Protein AF-A0A929CZR2-F1 (afdb_monomer_lite)

Structure (mmCIF, N/CA/C/O backbone):
data_AF-A0A929CZR2-F1
#
_entry.id   AF-A0A929CZR2-F1
#
loop_
_atom_site.group_PDB
_atom_site.id
_atom_site.type_symbol
_atom_site.label_atom_id
_atom_site.label_alt_id
_atom_site.label_comp_id
_atom_site.label_asym_id
_atom_site.label_entity_id
_atom_site.label_seq_id
_atom_site.pdbx_PDB_ins_code
_atom_site.Cartn_x
_atom_site.Cartn_y
_atom_site.Cartn_z
_atom_site.occupancy
_atom_site.B_iso_or_equiv
_atom_site.auth_seq_id
_atom_site.auth_comp_id
_atom_site.auth_asym_id
_atom_site.auth_atom_id
_atom_site.pdbx_PDB_model_num
ATOM 1 N N . MET A 1 1 ? -17.410 -11.276 -5.509 1.00 65.50 1 MET A N 1
ATOM 2 C CA . MET A 1 1 ? -17.622 -10.767 -4.135 1.00 65.50 1 MET A CA 1
ATOM 3 C C . MET A 1 1 ? -18.049 -9.310 -4.223 1.00 65.50 1 MET A C 1
ATOM 5 O O . MET A 1 1 ? -17.327 -8.528 -4.829 1.00 65.50 1 MET A O 1
ATOM 9 N N . ASN A 1 2 ? -19.208 -8.952 -3.664 1.00 84.19 2 ASN A N 1
ATOM 10 C CA . ASN A 1 2 ? -19.694 -7.567 -3.622 1.00 84.19 2 ASN A CA 1
ATOM 11 C C . ASN A 1 2 ? -19.064 -6.831 -2.430 1.00 84.19 2 ASN A C 1
ATOM 13 O O . ASN A 1 2 ? -19.728 -6.560 -1.436 1.00 84.19 2 ASN A O 1
ATOM 17 N N . TRP A 1 3 ? -17.760 -6.553 -2.507 1.00 84.62 3 TRP A N 1
ATOM 18 C CA . TRP A 1 3 ? -16.993 -5.911 -1.427 1.00 84.62 3 TRP A CA 1
ATOM 19 C C . TRP A 1 3 ? -17.575 -4.555 -0.993 1.00 84.62 3 TRP A C 1
ATOM 21 O O . TRP A 1 3 ? -17.448 -4.162 0.159 1.00 84.62 3 TRP A O 1
ATOM 31 N N . TYR A 1 4 ? -18.276 -3.877 -1.900 1.00 87.44 4 TYR A N 1
ATOM 32 C CA . TYR A 1 4 ? -18.937 -2.592 -1.675 1.00 87.44 4 TYR A CA 1
ATOM 33 C C . TYR A 1 4 ? -20.223 -2.680 -0.829 1.00 87.44 4 TYR A C 1
ATOM 35 O O . TYR A 1 4 ? -20.801 -1.648 -0.508 1.00 87.44 4 TYR A O 1
ATOM 43 N N . GLN A 1 5 ? -20.697 -3.885 -0.486 1.00 93.31 5 GLN A N 1
ATOM 44 C CA . GLN A 1 5 ? -21.882 -4.104 0.363 1.00 93.31 5 GLN A CA 1
ATOM 45 C C . GLN A 1 5 ? -21.525 -4.433 1.822 1.00 93.31 5 GLN A C 1
ATOM 47 O O . GLN A 1 5 ? -22.422 -4.630 2.640 1.00 93.31 5 GLN A O 1
ATOM 52 N N . ILE A 1 6 ? -20.233 -4.532 2.149 1.00 92.25 6 ILE A N 1
ATOM 53 C CA . ILE A 1 6 ? -19.763 -4.898 3.489 1.00 92.25 6 ILE A CA 1
ATOM 54 C C . ILE A 1 6 ? -19.982 -3.714 4.440 1.00 92.25 6 ILE A C 1
ATOM 56 O O . ILE A 1 6 ? -19.708 -2.566 4.085 1.00 92.25 6 ILE A O 1
ATOM 60 N N . LYS A 1 7 ? -20.472 -3.986 5.656 1.00 93.50 7 LYS A N 1
ATOM 61 C CA . LYS A 1 7 ? -20.656 -2.950 6.680 1.00 93.50 7 LYS A CA 1
ATOM 62 C C . LYS A 1 7 ? -19.320 -2.341 7.089 1.00 93.50 7 LYS A C 1
ATOM 64 O O . LYS A 1 7 ? -18.307 -3.031 7.162 1.00 93.50 7 LYS A O 1
ATOM 69 N N . THR A 1 8 ? -19.334 -1.061 7.447 1.00 91.06 8 THR A N 1
ATOM 70 C CA . THR A 1 8 ? -18.128 -0.327 7.855 1.00 91.06 8 THR A CA 1
ATOM 71 C C . THR A 1 8 ? -17.372 -1.026 8.986 1.00 91.06 8 THR A C 1
ATOM 73 O O . THR A 1 8 ? -16.159 -1.166 8.902 1.00 91.06 8 THR A O 1
ATOM 76 N N . GLU A 1 9 ? -18.072 -1.528 10.008 1.00 91.25 9 GLU A N 1
ATOM 77 C CA . GLU A 1 9 ? -17.462 -2.249 11.138 1.00 91.25 9 GLU A CA 1
ATOM 78 C C . GLU A 1 9 ? -16.679 -3.492 10.687 1.00 91.25 9 GLU A C 1
ATOM 80 O O . GLU A 1 9 ? -15.569 -3.744 11.155 1.00 91.25 9 GLU A O 1
ATOM 85 N N . GLU A 1 10 ? -17.239 -4.243 9.738 1.00 92.56 10 GLU A N 1
ATOM 86 C CA . GLU A 1 10 ? -16.618 -5.443 9.180 1.00 92.56 10 GLU A CA 1
ATOM 87 C C . GLU A 1 10 ? -15.392 -5.086 8.328 1.00 92.56 10 GLU A C 1
ATOM 89 O O . GLU A 1 10 ? -14.369 -5.766 8.409 1.00 92.56 10 GLU A O 1
ATOM 94 N N . VAL A 1 11 ? -15.451 -3.987 7.563 1.00 92.62 11 VAL A N 1
ATOM 95 C CA . VAL A 1 11 ? -14.304 -3.478 6.789 1.00 92.62 11 VAL A CA 1
ATOM 96 C C . VAL A 1 11 ? -13.172 -3.026 7.711 1.00 92.62 11 VAL A C 1
ATOM 98 O O . VAL A 1 11 ? -12.017 -3.382 7.478 1.00 92.62 11 VAL A O 1
ATOM 101 N N . LEU A 1 12 ? -13.488 -2.276 8.770 1.00 93.25 12 LEU A N 1
ATOM 102 C CA . LEU A 1 12 ? -12.506 -1.799 9.747 1.00 93.25 12 LEU A CA 1
ATOM 103 C C . LEU A 1 12 ? -11.812 -2.972 10.457 1.00 93.25 12 LEU A C 1
ATOM 105 O O . LEU A 1 12 ? -10.581 -3.007 10.543 1.00 93.25 12 LEU A O 1
ATOM 109 N N . ALA A 1 13 ? -12.583 -3.984 10.867 1.00 92.00 13 ALA A N 1
ATOM 110 C CA . ALA A 1 13 ? -12.044 -5.206 11.458 1.00 92.00 13 ALA A CA 1
ATOM 111 C C . ALA A 1 13 ? -11.157 -5.987 10.472 1.00 92.00 13 ALA A C 1
ATOM 113 O O . ALA A 1 13 ? -10.043 -6.383 10.822 1.00 92.00 13 ALA A O 1
ATOM 114 N N . ALA A 1 14 ? -11.610 -6.166 9.226 1.00 91.75 14 ALA A N 1
ATOM 115 C CA . ALA A 1 14 ? -10.861 -6.883 8.196 1.00 91.75 14 ALA A CA 1
ATOM 116 C C . ALA A 1 14 ? -9.537 -6.185 7.842 1.00 91.75 14 ALA A C 1
ATOM 118 O O . ALA A 1 14 ? -8.508 -6.844 7.683 1.00 91.75 14 ALA A O 1
ATOM 119 N N . LEU A 1 15 ? -9.544 -4.852 7.762 1.00 91.56 15 LEU A N 1
ATOM 120 C CA . LEU A 1 15 ? -8.369 -4.034 7.453 1.00 91.56 15 LEU A CA 1
ATOM 121 C C . LEU A 1 15 ? -7.517 -3.697 8.685 1.00 91.56 15 LEU A C 1
ATOM 123 O O . LEU A 1 15 ? -6.523 -2.974 8.544 1.00 91.56 15 LEU A O 1
ATOM 127 N N . LYS A 1 16 ? -7.878 -4.212 9.871 1.00 91.69 16 LYS A N 1
ATOM 128 C CA . LYS A 1 16 ? -7.196 -3.963 11.153 1.00 91.69 16 LYS A CA 1
ATOM 129 C C . LYS A 1 16 ? -6.923 -2.471 11.367 1.00 91.69 16 LYS A C 1
ATOM 131 O O . LYS A 1 16 ? -5.786 -2.066 11.595 1.00 91.69 16 LYS A O 1
ATOM 136 N N . THR A 1 17 ? -7.952 -1.658 11.178 1.00 93.06 17 THR A N 1
ATOM 137 C CA . THR A 1 17 ? -7.904 -0.194 11.277 1.00 93.06 17 THR A CA 1
ATOM 138 C C . THR A 1 17 ? -9.144 0.280 12.020 1.00 93.06 17 THR A C 1
ATOM 140 O O . THR A 1 17 ? -10.100 -0.479 12.182 1.00 93.06 17 THR A O 1
ATOM 143 N N . ASP A 1 18 ? -9.135 1.515 12.500 1.00 91.62 18 ASP A N 1
ATOM 144 C CA . ASP A 1 18 ? -10.286 2.112 13.163 1.00 91.62 18 ASP A CA 1
ATOM 145 C C . ASP 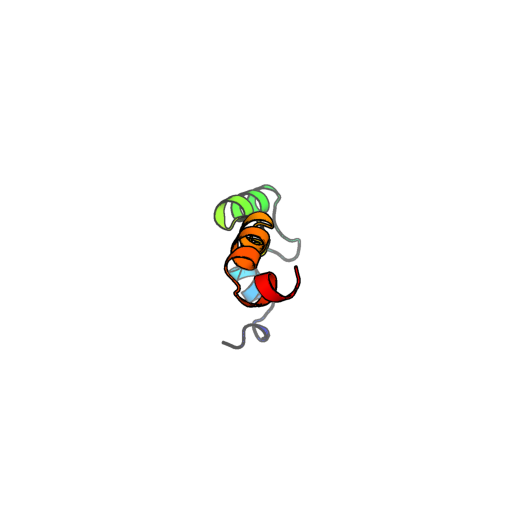A 1 18 ? -10.816 3.319 12.373 1.00 91.62 18 ASP A C 1
ATOM 147 O O . ASP A 1 18 ? -10.296 3.684 11.317 1.00 91.62 18 ASP A O 1
ATOM 151 N N . ALA A 1 19 ? -11.883 3.938 12.881 1.00 92.25 19 ALA A N 1
ATOM 152 C CA . ALA A 1 19 ? -12.479 5.122 12.266 1.00 92.25 19 ALA A CA 1
ATOM 153 C C . ALA A 1 19 ? -11.579 6.376 12.325 1.00 92.25 19 ALA A C 1
ATOM 155 O O . ALA A 1 19 ? -11.842 7.345 11.615 1.00 92.25 19 ALA A O 1
ATOM 156 N N . HIS A 1 20 ? -10.537 6.369 13.158 1.00 91.94 20 HIS A N 1
ATOM 157 C CA . HIS A 1 20 ? -9.539 7.433 13.281 1.00 91.94 20 HIS A CA 1
ATOM 158 C C . HIS A 1 20 ? -8.308 7.179 12.388 1.00 91.94 20 HIS A C 1
ATOM 160 O O . HIS A 1 20 ? -7.511 8.093 12.176 1.00 91.94 20 HIS A O 1
ATOM 166 N N . GLY A 1 21 ? -8.180 5.976 11.817 1.00 91.75 21 GLY A N 1
ATOM 167 C CA . GLY A 1 21 ? -7.182 5.599 10.823 1.00 91.75 21 GLY A CA 1
ATOM 168 C C . GLY A 1 21 ? -6.196 4.536 11.313 1.00 91.75 21 GLY A C 1
ATOM 169 O O . GLY A 1 21 ? -6.570 3.513 11.892 1.00 91.75 21 GLY A O 1
ATOM 170 N N . LEU A 1 22 ? -4.918 4.743 10.983 1.00 92.94 22 LEU A N 1
ATOM 171 C CA . LEU A 1 22 ? -3.796 3.874 11.343 1.00 92.94 22 LEU A CA 1
ATOM 172 C C . LEU A 1 22 ? -2.792 4.662 12.180 1.00 92.94 22 LEU A C 1
ATOM 174 O O . LEU A 1 22 ? -2.592 5.855 11.950 1.00 92.94 22 LEU A O 1
ATOM 178 N N . SER A 1 23 ? -2.107 3.981 13.099 1.00 93.31 23 SER A N 1
ATOM 179 C CA . SER A 1 23 ? -0.947 4.573 13.764 1.00 93.31 23 SER A CA 1
ATOM 180 C C . SER A 1 23 ? 0.219 4.730 12.783 1.00 93.31 23 SER A C 1
ATOM 182 O O . SER A 1 23 ? 0.313 4.023 11.772 1.00 93.31 23 SER A O 1
ATOM 184 N N . SER A 1 24 ? 1.138 5.640 13.098 1.00 93.50 24 SER A N 1
ATOM 185 C CA . SER A 1 24 ? 2.345 5.865 12.297 1.00 93.50 24 SER A CA 1
ATOM 186 C C . SER A 1 24 ? 3.191 4.594 12.163 1.00 93.50 24 SER A C 1
ATOM 188 O O . SER A 1 24 ? 3.711 4.306 11.087 1.00 93.50 24 SER A O 1
ATOM 190 N N . GLU A 1 25 ? 3.292 3.798 13.228 1.00 94.88 25 GLU A N 1
ATOM 191 C CA . GLU A 1 25 ? 4.041 2.538 13.244 1.00 94.88 25 GLU A CA 1
ATOM 192 C C . GLU A 1 25 ? 3.410 1.500 12.309 1.00 94.88 25 GLU A C 1
ATOM 194 O O . GLU A 1 25 ? 4.109 0.842 11.537 1.00 94.88 25 GLU A O 1
ATOM 199 N N . GLU A 1 26 ? 2.082 1.376 12.343 1.00 93.44 26 GLU A N 1
ATOM 200 C CA . GLU A 1 26 ? 1.331 0.458 11.487 1.00 93.44 26 GLU A CA 1
ATOM 201 C C . GLU A 1 26 ? 1.425 0.867 10.011 1.00 93.44 26 GLU A C 1
ATOM 203 O O . GLU A 1 26 ? 1.621 0.015 9.142 1.00 93.44 26 GLU A O 1
ATOM 208 N N . ALA A 1 27 ? 1.353 2.169 9.722 1.00 93.31 27 ALA A N 1
ATOM 209 C CA . ALA A 1 27 ? 1.527 2.693 8.373 1.00 93.31 27 ALA A CA 1
ATOM 210 C C . ALA A 1 27 ? 2.924 2.367 7.815 1.00 93.31 27 ALA A C 1
ATOM 212 O O . ALA A 1 27 ? 3.035 1.860 6.697 1.00 93.31 27 ALA A O 1
ATOM 213 N N . VAL A 1 28 ? 3.983 2.582 8.605 1.00 95.75 28 VAL A N 1
ATOM 214 C CA . VAL A 1 28 ? 5.361 2.238 8.211 1.00 95.75 28 VAL A CA 1
ATOM 215 C C . VAL A 1 28 ? 5.511 0.731 7.997 1.00 95.75 28 VAL A C 1
ATOM 217 O O . VAL A 1 28 ? 6.096 0.318 6.992 1.00 95.75 28 VAL A O 1
ATOM 220 N N . ARG A 1 29 ? 4.935 -0.098 8.880 1.00 95.62 29 ARG A N 1
ATOM 221 C CA . ARG A 1 29 ? 4.967 -1.561 8.727 1.00 95.62 29 ARG A CA 1
ATOM 222 C C . ARG A 1 29 ? 4.312 -2.004 7.418 1.00 95.62 29 ARG A C 1
ATOM 224 O O . ARG A 1 29 ? 4.899 -2.799 6.690 1.00 95.62 29 ARG A O 1
ATOM 231 N N . ARG A 1 30 ? 3.138 -1.457 7.086 1.00 95.19 30 ARG A N 1
ATOM 232 C CA . ARG A 1 30 ? 2.431 -1.779 5.834 1.00 95.19 30 ARG A CA 1
ATOM 233 C C . 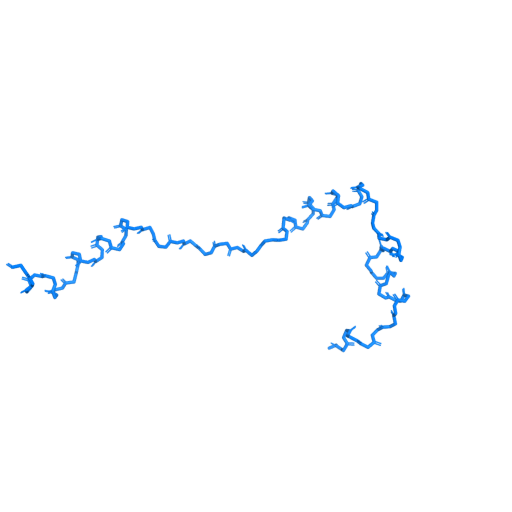ARG A 1 30 ? 3.209 -1.335 4.600 1.00 95.19 30 ARG A C 1
ATOM 235 O O . ARG A 1 30 ? 3.268 -2.083 3.634 1.00 95.19 30 ARG A O 1
ATOM 242 N N . VAL A 1 31 ? 3.841 -0.161 4.622 1.00 95.69 31 VAL A N 1
ATOM 243 C CA . VAL A 1 31 ? 4.682 0.287 3.497 1.00 95.69 31 VAL A CA 1
ATOM 244 C C . VAL A 1 31 ? 5.879 -0.647 3.291 1.00 95.69 31 VAL A C 1
ATOM 246 O O . VAL A 1 31 ? 6.235 -0.923 2.149 1.00 95.69 31 VAL A O 1
ATOM 249 N N . ALA A 1 32 ? 6.476 -1.166 4.367 1.00 95.19 32 ALA A N 1
ATOM 250 C CA . ALA A 1 32 ? 7.559 -2.143 4.266 1.00 95.19 32 ALA A CA 1
ATOM 251 C C . ALA A 1 32 ? 7.086 -3.512 3.736 1.00 95.19 32 ALA A C 1
ATOM 253 O O . ALA A 1 32 ? 7.830 -4.171 3.015 1.00 95.19 32 ALA A O 1
ATOM 254 N N . GLU A 1 33 ? 5.863 -3.929 4.074 1.00 95.69 33 GLU A N 1
ATOM 255 C CA . GLU A 1 33 ? 5.278 -5.215 3.663 1.00 95.69 33 GLU A CA 1
ATOM 256 C C . GLU A 1 33 ? 4.775 -5.206 2.210 1.00 95.69 33 GLU A C 1
ATOM 258 O O . GLU A 1 33 ? 5.067 -6.125 1.447 1.00 95.69 33 GLU A O 1
ATOM 263 N N . TYR A 1 34 ? 4.036 -4.167 1.816 1.00 94.12 34 TYR A N 1
ATOM 264 C CA . TYR A 1 34 ? 3.367 -4.087 0.509 1.00 94.12 34 TYR A CA 1
ATOM 265 C C . TYR A 1 34 ? 4.140 -3.264 -0.524 1.00 94.12 34 TYR A C 1
ATOM 267 O O . TYR A 1 34 ? 3.851 -3.335 -1.718 1.00 94.12 34 TYR A O 1
ATOM 275 N N . GLY A 1 35 ? 5.122 -2.481 -0.080 1.00 92.31 35 GLY A N 1
ATOM 276 C CA . GLY A 1 35 ? 5.821 -1.524 -0.920 1.00 92.31 35 GLY A CA 1
ATOM 277 C C . GLY A 1 35 ? 5.048 -0.213 -1.114 1.00 92.31 35 GLY A C 1
ATOM 278 O O . GLY A 1 35 ? 3.963 -0.000 -0.561 1.00 92.31 35 GLY A O 1
ATOM 279 N N . PRO A 1 36 ? 5.624 0.725 -1.883 1.00 92.00 36 PRO A N 1
ATOM 280 C CA . PRO A 1 36 ? 4.982 2.000 -2.159 1.00 92.00 36 PRO A CA 1
ATOM 281 C C . PRO A 1 36 ? 3.724 1.798 -3.010 1.00 92.00 36 PRO A C 1
ATOM 283 O O . PRO A 1 36 ? 3.739 1.041 -3.978 1.00 92.00 36 PRO A O 1
ATOM 286 N N . ASN A 1 37 ? 2.660 2.549 -2.711 1.00 93.38 37 ASN A N 1
ATOM 287 C CA . ASN A 1 37 ? 1.454 2.594 -3.542 1.00 93.38 37 ASN A CA 1
ATOM 288 C C . ASN A 1 37 ? 1.720 3.371 -4.845 1.00 93.38 37 ASN A C 1
ATOM 290 O O . ASN A 1 37 ? 1.312 4.524 -5.005 1.00 93.38 37 ASN A O 1
ATOM 294 N N . ARG A 1 38 ? 2.499 2.768 -5.743 1.00 87.81 38 ARG A N 1
ATOM 295 C CA . ARG A 1 38 ? 2.819 3.286 -7.071 1.00 87.81 38 ARG A CA 1
ATOM 296 C C . ARG A 1 38 ? 2.718 2.148 -8.068 1.00 87.81 38 ARG A C 1
AT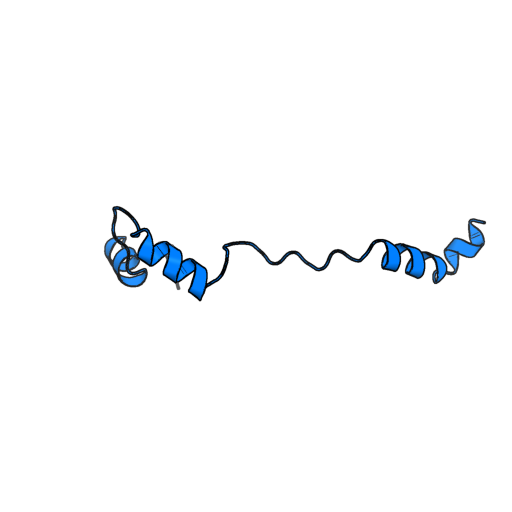OM 298 O O . ARG A 1 38 ? 3.207 1.050 -7.821 1.00 87.81 38 ARG A O 1
ATOM 305 N N . LEU A 1 39 ? 2.089 2.436 -9.200 1.00 86.81 39 LEU A N 1
ATOM 306 C CA . LEU A 1 39 ? 2.077 1.515 -10.324 1.00 86.81 39 LEU A CA 1
ATOM 307 C C . LEU A 1 39 ? 3.506 1.343 -10.837 1.00 86.81 39 LEU A C 1
ATOM 309 O O . LEU A 1 39 ? 4.283 2.300 -10.847 1.00 86.81 39 LEU A O 1
ATOM 313 N N . ALA A 1 40 ? 3.837 0.122 -11.252 1.00 80.44 40 ALA A N 1
ATOM 314 C CA . ALA A 1 40 ? 5.101 -0.138 -11.914 1.00 80.44 40 ALA A CA 1
ATOM 315 C C . ALA A 1 40 ? 5.188 0.756 -13.157 1.00 80.44 40 ALA A C 1
ATOM 317 O O . ALA A 1 40 ? 4.307 0.721 -14.017 1.00 80.44 40 ALA A O 1
ATOM 318 N N . GLU A 1 41 ? 6.231 1.579 -13.236 1.00 77.00 41 GLU A N 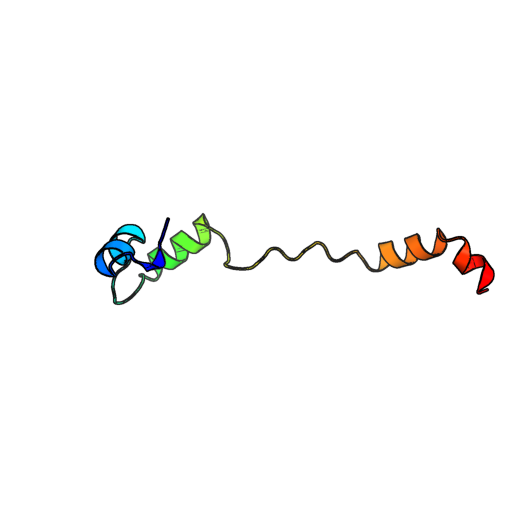1
ATOM 319 C CA . GLU A 1 41 ? 6.545 2.249 -14.489 1.00 77.00 41 GLU A CA 1
ATOM 320 C C . GLU A 1 41 ? 6.982 1.166 -15.473 1.00 77.00 41 GLU A C 1
ATOM 322 O O . GLU A 1 41 ? 7.956 0.453 -15.226 1.00 77.00 41 GLU A O 1
ATOM 327 N N . GLU A 1 42 ? 6.245 1.014 -16.575 1.00 71.00 42 GLU A N 1
ATOM 328 C CA . GLU A 1 42 ? 6.719 0.198 -17.687 1.00 71.00 42 GLU A CA 1
ATOM 329 C C . GLU A 1 42 ? 8.112 0.681 -18.087 1.00 71.00 42 GLU A C 1
ATOM 331 O O . GLU A 1 42 ? 8.372 1.891 -18.133 1.00 71.00 42 GLU A O 1
ATOM 336 N N . GLU A 1 43 ? 9.015 -0.261 -18.377 1.00 67.69 43 GLU A N 1
ATOM 337 C CA . GLU A 1 43 ? 10.330 0.072 -18.906 1.00 67.69 43 GLU A CA 1
ATOM 338 C C . GLU A 1 43 ? 10.145 0.920 -20.165 1.00 67.69 43 GLU A C 1
ATOM 340 O O . GLU A 1 43 ? 9.853 0.413 -21.251 1.00 67.69 43 GLU A O 1
ATOM 345 N N . ARG A 1 44 ? 10.316 2.240 -20.026 1.00 68.00 44 ARG A N 1
ATOM 346 C CA . ARG A 1 44 ? 10.293 3.150 -21.167 1.00 68.00 44 ARG A CA 1
ATOM 347 C C . ARG A 1 44 ? 11.315 2.625 -22.157 1.00 68.00 44 ARG A C 1
ATOM 349 O O . ARG A 1 44 ? 12.505 2.554 -21.835 1.00 68.00 44 ARG A O 1
ATOM 356 N N . ILE A 1 45 ? 10.856 2.262 -23.356 1.00 68.31 45 ILE A N 1
ATOM 357 C CA . ILE A 1 45 ? 11.739 1.827 -24.435 1.00 68.31 45 ILE A CA 1
ATOM 358 C C . ILE A 1 45 ? 12.846 2.874 -24.549 1.00 68.31 45 ILE A C 1
ATOM 360 O O . ILE A 1 45 ? 12.591 4.053 -24.810 1.00 68.31 45 ILE A O 1
ATOM 364 N N . LYS A 1 46 ? 14.086 2.455 -24.269 1.00 78.88 46 LYS A N 1
ATOM 365 C CA . LYS A 1 46 ? 15.230 3.367 -24.230 1.00 78.88 46 LYS A CA 1
ATOM 366 C C . LYS A 1 46 ? 15.304 4.080 -25.578 1.00 78.88 46 LYS A C 1
ATOM 368 O O . LYS A 1 46 ? 15.307 3.418 -26.612 1.00 78.88 46 LYS A O 1
ATOM 373 N N . ARG A 1 47 ? 15.407 5.414 -25.580 1.00 77.56 47 ARG A N 1
ATOM 374 C CA . ARG A 1 47 ? 15.510 6.230 -26.810 1.00 77.56 47 ARG A CA 1
ATOM 375 C C . ARG A 1 47 ? 16.556 5.685 -27.794 1.00 77.56 47 ARG A C 1
ATOM 377 O O . ARG A 1 47 ? 16.328 5.682 -28.995 1.00 77.56 47 ARG A O 1
ATOM 384 N N . LEU A 1 48 ? 17.651 5.127 -27.271 1.00 76.62 48 LEU A N 1
ATOM 385 C CA . LEU A 1 48 ? 18.692 4.455 -28.053 1.00 76.62 48 LEU A CA 1
ATOM 386 C C . LEU A 1 48 ? 18.189 3.220 -28.824 1.00 76.62 48 LEU A C 1
ATOM 388 O O . LEU A 1 48 ? 18.578 3.014 -29.966 1.00 76.62 48 LEU A O 1
ATOM 392 N N . LYS A 1 49 ? 17.300 2.417 -28.224 1.00 81.12 49 LYS A N 1
ATOM 393 C CA . LYS A 1 49 ? 16.687 1.241 -28.861 1.00 81.12 49 LYS A CA 1
ATOM 394 C C . LYS A 1 49 ? 15.777 1.650 -30.020 1.00 81.12 49 LYS A C 1
ATOM 396 O O . LYS A 1 49 ? 15.777 0.975 -31.040 1.00 81.12 49 LYS A O 1
ATOM 401 N N . ILE A 1 50 ? 15.063 2.771 -29.887 1.00 79.56 50 ILE A N 1
ATOM 402 C CA . ILE A 1 50 ? 14.248 3.337 -30.973 1.00 79.56 50 ILE A CA 1
ATOM 403 C C . ILE A 1 50 ? 15.153 3.787 -32.125 1.00 79.56 50 ILE A C 1
ATOM 405 O O . ILE A 1 50 ? 14.922 3.394 -33.261 1.00 79.56 50 ILE A O 1
ATOM 409 N N . ILE A 1 51 ? 16.226 4.533 -31.836 1.00 80.69 51 ILE A N 1
ATOM 410 C CA 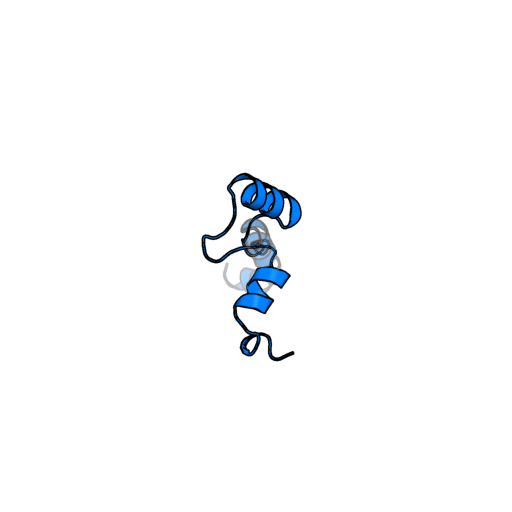. ILE A 1 51 ? 17.184 4.996 -32.854 1.00 80.69 51 ILE A CA 1
ATOM 411 C C . ILE A 1 51 ? 17.817 3.814 -33.606 1.00 80.69 51 ILE A C 1
ATOM 413 O O . ILE A 1 51 ? 17.851 3.821 -34.830 1.00 80.69 51 ILE A O 1
ATOM 417 N N . LEU A 1 52 ? 18.268 2.774 -32.900 1.00 81.06 52 LEU A N 1
ATOM 418 C CA . LEU A 1 52 ? 18.841 1.583 -33.540 1.00 81.06 52 LEU A CA 1
ATOM 419 C C . LEU A 1 52 ? 17.812 0.825 -34.388 1.00 81.06 52 LEU A C 1
ATOM 421 O O . LEU A 1 52 ? 18.138 0.374 -35.482 1.00 81.06 52 LEU A O 1
ATOM 425 N N . HIS A 1 53 ? 16.567 0.716 -33.916 1.00 77.56 53 HIS A N 1
ATOM 426 C CA . HIS A 1 53 ? 15.500 0.061 -34.670 1.00 77.56 53 HIS A CA 1
ATOM 427 C C . HIS A 1 53 ? 15.157 0.808 -35.966 1.00 77.56 53 HIS A C 1
ATOM 429 O O . HIS A 1 53 ? 14.909 0.180 -36.994 1.00 77.56 53 HIS A O 1
ATOM 435 N N . GLN A 1 54 ? 15.223 2.139 -35.948 1.00 73.25 54 GLN A N 1
ATOM 436 C CA . GLN A 1 54 ? 15.035 2.961 -37.139 1.00 73.25 54 GLN A CA 1
ATOM 437 C C . GLN A 1 54 ? 16.053 2.582 -38.237 1.00 73.25 54 GLN A C 1
ATOM 439 O O . GLN A 1 54 ? 15.644 2.312 -39.363 1.00 73.25 54 GLN A O 1
ATOM 444 N N . PHE A 1 55 ? 17.343 2.417 -37.920 1.00 76.25 55 PHE A N 1
ATOM 445 C CA . PHE A 1 55 ? 18.350 1.983 -38.908 1.00 76.25 55 PHE A CA 1
ATOM 446 C C . PHE A 1 55 ? 18.129 0.565 -39.460 1.00 76.25 55 PHE A C 1
ATOM 448 O O . PHE A 1 55 ? 18.627 0.247 -40.535 1.00 76.25 55 PHE A O 1
ATOM 455 N N . THR A 1 56 ? 17.375 -0.287 -38.758 1.00 73.19 56 THR A N 1
ATOM 456 C CA . THR A 1 56 ? 17.011 -1.625 -39.262 1.00 73.19 56 THR A CA 1
ATOM 457 C C . THR A 1 56 ? 15.816 -1.615 -40.216 1.00 73.19 56 THR A C 1
ATOM 459 O O . THR A 1 56 ? 15.504 -2.646 -40.807 1.00 73.19 56 THR A O 1
ATOM 462 N N . SER A 1 57 ? 15.142 -0.472 -40.387 1.00 74.56 57 SER A N 1
ATOM 463 C CA . SER A 1 57 ? 14.006 -0.348 -41.296 1.00 74.56 57 SER A CA 1
ATOM 464 C C . SER A 1 57 ? 14.478 -0.013 -42.719 1.00 74.56 57 SER A C 1
ATOM 466 O O . SER A 1 57 ? 15.072 1.050 -42.926 1.00 74.56 57 SER A O 1
ATOM 468 N N . PRO A 1 58 ? 14.161 -0.849 -43.729 1.00 69.44 58 PRO A N 1
ATOM 469 C CA . PRO A 1 58 ? 14.488 -0.586 -45.134 1.00 69.44 58 PRO A CA 1
ATOM 470 C C . PRO A 1 58 ? 13.964 0.766 -45.636 1.00 69.44 58 PRO A C 1
ATOM 472 O O . PRO A 1 58 ? 14.551 1.368 -46.528 1.00 69.44 58 PRO A O 1
ATOM 475 N N . LEU A 1 59 ? 12.877 1.266 -45.037 1.00 73.94 59 LEU A N 1
ATOM 476 C CA . LEU A 1 59 ? 12.246 2.538 -45.395 1.00 73.94 59 LEU A CA 1
ATOM 477 C C . LEU A 1 59 ? 13.134 3.757 -45.109 1.00 73.94 59 LEU A C 1
ATOM 479 O O . LEU A 1 59 ? 12.999 4.767 -45.792 1.00 73.94 59 LEU A O 1
ATOM 483 N N . ILE A 1 60 ? 14.052 3.684 -44.139 1.00 70.56 60 ILE A N 1
ATOM 484 C CA . ILE A 1 60 ? 14.950 4.812 -43.833 1.00 70.56 60 ILE A CA 1
ATOM 485 C C . ILE A 1 60 ? 15.976 5.026 -44.936 1.00 70.56 60 ILE A C 1
ATOM 487 O O . ILE A 1 60 ? 16.296 6.167 -45.248 1.00 70.56 60 ILE A O 1
ATOM 491 N N . TYR A 1 61 ? 16.431 3.950 -45.575 1.00 69.25 61 TYR A N 1
ATOM 492 C CA . TYR A 1 61 ? 17.364 4.036 -46.697 1.00 69.25 61 TYR A CA 1
ATOM 493 C C . TYR A 1 61 ? 16.773 4.753 -47.917 1.00 69.25 61 TYR A C 1
ATOM 495 O O . TYR A 1 61 ? 17.529 5.203 -48.763 1.00 69.25 61 TYR A O 1
ATOM 503 N N . ILE A 1 62 ? 15.443 4.860 -48.015 1.00 76.75 62 ILE A N 1
ATOM 504 C CA . ILE A 1 62 ? 14.749 5.557 -49.110 1.00 76.75 62 ILE A CA 1
ATOM 505 C C . ILE A 1 62 ? 14.6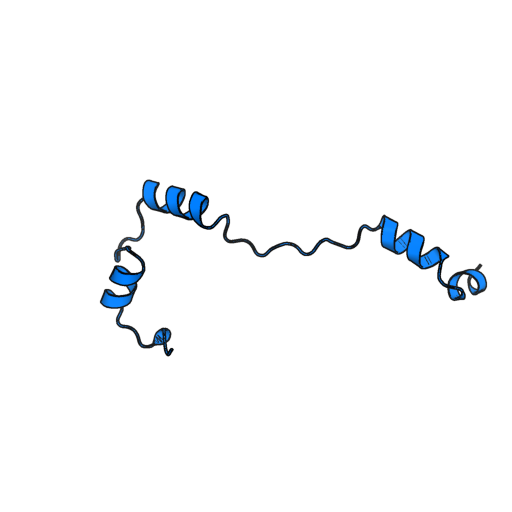23 7.069 -48.828 1.00 76.75 62 ILE A C 1
ATOM 507 O O . ILE A 1 62 ? 14.431 7.852 -49.752 1.00 76.75 62 ILE A O 1
ATOM 511 N N . LEU A 1 63 ? 14.702 7.487 -47.559 1.00 69.94 63 LEU A N 1
ATOM 512 C CA . LEU A 1 63 ? 14.537 8.884 -47.127 1.00 69.94 63 LEU A CA 1
ATOM 513 C C . LEU A 1 63 ? 15.847 9.703 -47.141 1.00 69.94 63 LEU A C 1
ATOM 515 O O . LEU A 1 63 ? 15.787 10.912 -46.915 1.00 69.94 63 LEU A O 1
ATOM 519 N N . LEU A 1 64 ? 16.996 9.054 -47.361 1.00 63.19 64 LEU A N 1
ATOM 520 C CA . LEU A 1 64 ? 18.341 9.640 -47.490 1.00 63.19 64 LEU A CA 1
ATOM 521 C C . LEU A 1 64 ? 18.758 9.689 -48.962 1.00 63.19 64 LEU A C 1
ATOM 523 O O . LEU A 1 64 ? 19.355 10.716 -49.352 1.00 63.19 64 LEU A O 1
#

Sequence (64 aa):
MNWYQIKTEEVLAALKTDAHGLSSEEAVRRVAEYGPNRLAEEERIKRLKIILHQFTSPLIYILL

pLDDT: mean 84.78, std 9.8, range [63.19, 95.75]

Foldseek 3Di:
DPPVPDDPVVVCVVVVADPVGDDPVVVVVVCVVVNDPDDDDDPDCPPVNVVVVCVVDPVVVVVD

Radius of gyration: 24.7 Å; chains: 1; bounding box: 41×20×63 Å

Secondary structure (DSSP, 8-state):
--GGGS-HHHHHHHTT-BTTB--HHHHHHHHHHH--S-PPPP----HHHHHHHHHT-TTGGG--